Protein AF-A0A8X7B9K6-F1 (afdb_monomer_lite)

Structure (mmCIF, N/CA/C/O backbone):
data_AF-A0A8X7B9K6-F1
#
_entry.id   AF-A0A8X7B9K6-F1
#
loop_
_atom_site.group_PDB
_atom_site.id
_atom_site.type_symbol
_atom_site.label_atom_id
_atom_site.label_alt_id
_atom_site.label_comp_id
_atom_site.label_asym_id
_atom_site.label_entity_id
_atom_site.label_seq_id
_atom_site.pdbx_PDB_ins_code
_atom_site.Cartn_x
_atom_site.Cartn_y
_atom_site.Cartn_z
_a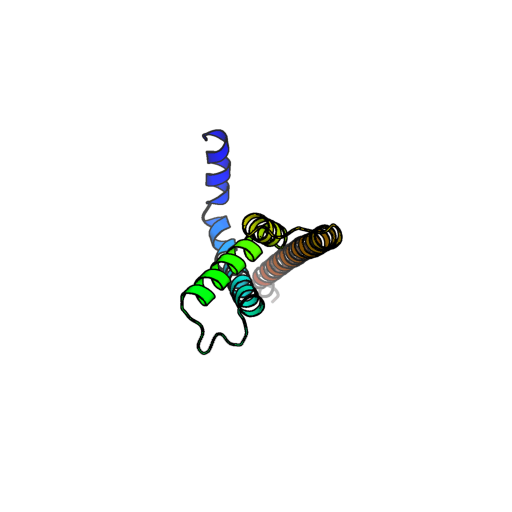tom_site.occupancy
_atom_site.B_iso_or_equiv
_atom_site.auth_seq_id
_atom_site.auth_comp_id
_atom_site.auth_asym_id
_atom_site.auth_atom_id
_atom_site.pdbx_PDB_model_num
ATOM 1 N N . MET A 1 1 ? -17.403 -2.879 -21.670 1.00 52.50 1 MET A N 1
ATOM 2 C CA . MET A 1 1 ? -16.562 -4.108 -21.540 1.00 52.50 1 MET A CA 1
ATOM 3 C C . MET A 1 1 ? -15.829 -4.387 -22.844 1.00 52.50 1 MET A C 1
ATOM 5 O O . MET A 1 1 ? -14.685 -4.831 -22.802 1.00 52.50 1 MET A O 1
ATOM 9 N N . ASP A 1 2 ? -16.454 -4.104 -23.988 1.00 66.94 2 ASP A N 1
ATOM 10 C CA . ASP A 1 2 ? -15.844 -4.298 -25.302 1.00 66.94 2 ASP A CA 1
ATOM 11 C C . ASP A 1 2 ? -14.717 -3.304 -25.616 1.00 66.94 2 ASP A C 1
ATOM 13 O O . ASP A 1 2 ? -13.781 -3.682 -26.313 1.00 66.94 2 ASP A O 1
ATOM 17 N N . GLU A 1 3 ? -14.692 -2.106 -25.014 1.00 70.88 3 GLU A N 1
ATOM 18 C CA . GLU A 1 3 ? -13.564 -1.171 -25.193 1.00 70.88 3 GLU A CA 1
ATOM 19 C C . GLU A 1 3 ? -12.275 -1.639 -24.499 1.00 70.88 3 GLU A C 1
ATOM 21 O O . GLU A 1 3 ? -11.171 -1.268 -24.892 1.00 70.88 3 GLU A O 1
ATOM 26 N N . ILE A 1 4 ? -12.397 -2.474 -23.462 1.00 68.50 4 ILE A N 1
ATOM 27 C CA . ILE A 1 4 ? -11.264 -2.927 -22.639 1.00 68.50 4 ILE A CA 1
ATOM 28 C C . ILE A 1 4 ? -10.694 -4.253 -23.171 1.00 68.50 4 ILE A C 1
ATOM 30 O O . ILE A 1 4 ? -9.515 -4.552 -22.976 1.00 68.50 4 ILE A O 1
ATOM 34 N N . LYS A 1 5 ? -11.500 -5.037 -23.900 1.00 78.69 5 LYS A N 1
ATOM 35 C CA . LYS A 1 5 ? -11.085 -6.297 -24.537 1.00 78.69 5 LYS A CA 1
ATOM 36 C C . LYS A 1 5 ? -9.805 -6.195 -25.375 1.00 78.69 5 LYS A C 1
ATOM 38 O O . LYS A 1 5 ? -8.943 -7.048 -25.164 1.00 78.69 5 LYS A O 1
ATOM 43 N N . PRO A 1 6 ? -9.622 -5.211 -26.278 1.00 81.38 6 PRO A N 1
ATOM 44 C CA . PRO A 1 6 ? -8.394 -5.131 -27.069 1.00 81.38 6 PRO A CA 1
ATOM 45 C C . PRO A 1 6 ? -7.166 -4.876 -26.188 1.00 81.38 6 PRO A C 1
ATOM 47 O O . PRO A 1 6 ? -6.128 -5.497 -26.392 1.00 81.38 6 PRO A O 1
ATOM 50 N N . ILE A 1 7 ? -7.310 -4.058 -25.142 1.00 76.94 7 ILE A N 1
ATOM 51 C CA . ILE A 1 7 ? -6.233 -3.743 -24.194 1.00 76.94 7 ILE A CA 1
ATOM 52 C C . ILE A 1 7 ? -5.852 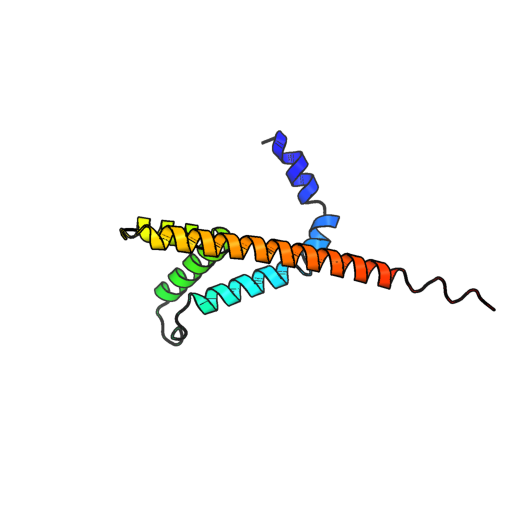-4.986 -23.379 1.00 76.94 7 ILE A C 1
ATOM 54 O O . ILE A 1 7 ? -4.671 -5.280 -23.198 1.00 76.94 7 ILE A O 1
ATOM 58 N N . ILE A 1 8 ? -6.841 -5.749 -22.905 1.00 74.62 8 ILE A N 1
ATOM 59 C CA . ILE A 1 8 ? -6.597 -7.001 -22.177 1.00 74.62 8 ILE A CA 1
ATOM 60 C C . ILE A 1 8 ? -5.955 -8.038 -23.101 1.00 74.62 8 ILE A C 1
ATOM 62 O O . ILE A 1 8 ? -4.980 -8.669 -22.704 1.00 74.62 8 ILE A O 1
ATOM 66 N N . ALA A 1 9 ? -6.440 -8.188 -24.335 1.00 80.12 9 ALA A N 1
ATOM 67 C CA . ALA A 1 9 ? -5.872 -9.117 -25.309 1.00 80.12 9 ALA A CA 1
ATOM 68 C C . ALA A 1 9 ? -4.411 -8.774 -25.644 1.00 80.12 9 ALA A C 1
ATOM 70 O O . ALA A 1 9 ? -3.562 -9.666 -25.713 1.00 80.12 9 ALA A O 1
ATOM 71 N N . GLU A 1 10 ? -4.099 -7.484 -25.777 1.00 76.56 10 GLU A N 1
ATOM 72 C CA . GLU A 1 10 ? -2.740 -7.007 -26.008 1.00 76.56 10 GLU A CA 1
ATOM 73 C C . GLU A 1 10 ? -1.840 -7.268 -24.790 1.00 76.56 10 GLU A C 1
ATOM 75 O O . GLU A 1 10 ? -0.751 -7.819 -24.940 1.00 76.56 10 GLU A O 1
ATOM 80 N N . LEU A 1 11 ? -2.306 -6.983 -23.568 1.00 69.06 11 LEU A N 1
ATOM 81 C CA . LEU A 1 11 ? -1.566 -7.248 -22.325 1.00 69.06 11 LEU A CA 1
ATOM 82 C C . LEU A 1 11 ? -1.386 -8.747 -22.028 1.00 69.06 11 LEU A C 1
ATOM 84 O O . LEU A 1 11 ? -0.384 -9.139 -21.421 1.00 69.06 11 LEU A O 1
ATOM 88 N N . SER A 1 12 ? -2.319 -9.584 -22.480 1.00 72.62 12 SER A N 1
ATOM 89 C CA . SER A 1 12 ? -2.291 -11.044 -22.350 1.00 72.62 12 SER A CA 1
ATOM 90 C C . SER A 1 12 ? -1.482 -11.741 -23.444 1.00 72.62 12 SER A C 1
ATOM 92 O O . SER A 1 12 ? -1.368 -12.968 -23.429 1.00 72.62 12 SER A O 1
ATOM 94 N N . ALA A 1 13 ? -0.864 -11.000 -24.370 1.00 82.44 13 ALA A N 1
ATOM 95 C CA . ALA A 1 13 ? -0.041 -11.601 -25.407 1.00 82.44 13 ALA A CA 1
ATOM 96 C C . ALA A 1 13 ? 1.112 -12.431 -24.789 1.00 82.44 13 ALA A C 1
ATOM 98 O O . ALA A 1 13 ? 1.882 -11.926 -23.957 1.00 82.44 13 ALA A O 1
ATOM 99 N N . PRO A 1 14 ? 1.327 -13.689 -25.227 1.00 70.50 14 PRO A N 1
ATOM 100 C CA . PRO A 1 14 ? 2.309 -14.597 -24.624 1.00 70.50 14 PRO A CA 1
ATOM 101 C C . PRO A 1 14 ? 3.745 -14.050 -24.658 1.00 70.50 14 PRO A C 1
ATOM 103 O O . PRO A 1 14 ? 4.557 -14.351 -23.783 1.00 70.50 14 PRO A O 1
ATOM 106 N N . LYS A 1 15 ? 4.055 -13.171 -25.619 1.00 69.00 15 LYS A N 1
ATOM 107 C CA . LYS A 1 15 ? 5.337 -12.457 -25.738 1.00 69.00 15 LYS A CA 1
ATOM 108 C C . LYS A 1 15 ? 5.589 -11.467 -24.589 1.00 69.00 15 LYS A C 1
ATOM 110 O O . LYS A 1 15 ? 6.744 -11.268 -24.201 1.00 69.00 15 LYS A O 1
ATOM 115 N N . LEU A 1 16 ? 4.537 -10.850 -24.045 1.00 63.09 16 LEU A N 1
ATOM 116 C CA . LEU A 1 16 ? 4.599 -9.957 -22.883 1.00 63.09 16 LEU A CA 1
ATOM 117 C C . LEU A 1 16 ? 4.591 -10.756 -21.578 1.00 63.09 16 LEU A C 1
ATOM 119 O O . LEU A 1 16 ? 5.406 -10.482 -20.694 1.00 63.09 16 LEU A O 1
ATOM 123 N N . LEU A 1 17 ? 3.779 -11.814 -21.500 1.00 62.25 17 LEU A N 1
ATOM 124 C CA . LEU A 1 17 ? 3.748 -12.726 -20.353 1.00 62.25 17 LEU A CA 1
ATOM 125 C C . LEU A 1 17 ? 5.114 -13.384 -20.107 1.00 62.25 17 LEU A C 1
ATOM 127 O O . LEU A 1 17 ? 5.627 -13.321 -18.990 1.00 62.25 17 LEU A O 1
ATOM 131 N N . LYS A 1 18 ? 5.793 -13.891 -21.148 1.00 62.25 18 LYS A N 1
ATOM 132 C CA . LYS A 1 18 ? 7.144 -14.483 -21.022 1.00 62.25 18 LYS A CA 1
ATOM 133 C C . LYS A 1 18 ? 8.181 -13.513 -20.435 1.00 62.25 18 LYS A C 1
ATOM 135 O O . LYS A 1 18 ? 9.106 -13.947 -19.752 1.00 62.25 18 LYS A O 1
ATOM 140 N N . LYS A 1 19 ? 8.029 -12.199 -20.657 1.00 56.88 19 LYS A N 1
ATOM 141 C CA . LYS A 1 19 ? 8.893 -11.159 -20.061 1.00 56.88 19 LYS A CA 1
ATOM 142 C C . LYS A 1 19 ? 8.549 -10.860 -18.598 1.00 56.88 19 LYS A C 1
ATOM 144 O O . LYS A 1 19 ? 9.425 -10.435 -17.846 1.00 56.88 19 LYS A O 1
ATOM 149 N N . CYS A 1 20 ? 7.301 -11.067 -18.187 1.00 55.41 20 CYS A N 1
ATOM 150 C CA . CYS A 1 20 ? 6.831 -10.816 -16.823 1.00 55.41 20 CYS A CA 1
ATOM 151 C C . CYS A 1 20 ? 7.060 -12.011 -15.878 1.00 55.41 20 CYS A C 1
ATOM 153 O O . CYS A 1 20 ? 7.341 -11.800 -14.698 1.00 55.41 20 CYS A O 1
ATOM 155 N N . VAL A 1 21 ? 7.020 -13.243 -16.394 1.00 55.22 21 VAL A N 1
ATOM 156 C CA . VAL A 1 21 ? 7.083 -14.484 -15.596 1.00 55.22 21 VAL A CA 1
ATOM 157 C C . VAL A 1 21 ? 8.456 -14.716 -14.935 1.00 55.22 21 VAL A C 1
ATOM 159 O O . VAL A 1 21 ? 8.518 -15.232 -13.825 1.00 55.22 21 VAL A O 1
ATOM 162 N N . GLY A 1 22 ? 9.569 -14.292 -15.546 1.00 50.06 22 GLY A N 1
ATOM 163 C CA . GLY A 1 22 ? 10.912 -14.649 -15.050 1.00 50.06 22 GLY A CA 1
ATOM 164 C C . GLY A 1 22 ? 11.483 -13.768 -13.929 1.00 50.06 22 GLY A C 1
ATOM 165 O O . GLY A 1 22 ? 12.051 -14.278 -12.963 1.00 50.06 22 GLY A O 1
ATOM 166 N N . VAL A 1 23 ? 11.361 -12.440 -14.052 1.00 49.16 23 VAL A N 1
ATOM 167 C CA . VAL A 1 23 ? 12.064 -11.477 -13.173 1.00 49.16 23 VAL A CA 1
ATOM 168 C C . VAL A 1 23 ? 11.091 -10.699 -12.290 1.00 49.16 23 VAL A C 1
ATOM 170 O O . VAL A 1 23 ? 11.309 -10.578 -11.087 1.00 49.16 23 VAL A O 1
ATOM 173 N N . LYS A 1 24 ? 9.973 -10.220 -12.855 1.00 50.41 24 LYS A N 1
ATOM 174 C CA . LYS A 1 24 ? 8.977 -9.448 -12.097 1.00 50.41 24 LYS A CA 1
ATOM 175 C C . LYS A 1 24 ? 8.271 -10.309 -11.052 1.00 50.41 24 LYS A C 1
ATOM 177 O O . LYS A 1 24 ? 8.103 -9.835 -9.938 1.00 50.41 24 LYS A O 1
ATOM 182 N N . HIS A 1 25 ? 7.939 -11.564 -11.369 1.00 49.56 25 HIS A N 1
ATOM 183 C CA . HIS A 1 25 ? 7.291 -12.491 -10.430 1.00 49.56 25 HIS A CA 1
ATOM 184 C C . HIS A 1 25 ? 8.147 -12.761 -9.176 1.00 49.56 25 HIS A C 1
ATOM 186 O O . HIS A 1 25 ? 7.659 -12.651 -8.053 1.00 49.56 25 HIS A O 1
ATOM 192 N N . LYS A 1 26 ? 9.457 -13.008 -9.346 1.00 50.84 26 LYS A N 1
ATOM 193 C CA . LYS A 1 26 ? 10.398 -13.215 -8.226 1.00 50.84 26 LYS A CA 1
ATOM 194 C C . LYS A 1 26 ? 10.557 -11.960 -7.355 1.00 50.84 26 LYS A C 1
ATOM 196 O O . LYS A 1 26 ? 10.586 -12.049 -6.126 1.00 50.84 26 LYS A O 1
ATOM 201 N N . THR A 1 27 ? 10.609 -10.775 -7.964 1.00 54.81 27 THR A N 1
ATOM 202 C CA . THR A 1 27 ? 10.657 -9.498 -7.228 1.00 54.81 27 THR A CA 1
ATOM 203 C C . THR A 1 27 ? 9.331 -9.178 -6.526 1.00 54.81 27 THR A C 1
ATOM 205 O O . THR A 1 27 ? 9.339 -8.591 -5.446 1.00 54.81 27 THR A O 1
ATOM 208 N N . LEU A 1 28 ? 8.196 -9.588 -7.103 1.00 55.34 28 LEU A N 1
ATOM 209 C CA . LEU A 1 28 ? 6.865 -9.445 -6.510 1.00 55.34 28 LEU A CA 1
ATOM 210 C C . LEU A 1 28 ? 6.742 -10.307 -5.248 1.00 55.34 28 LEU A C 1
ATOM 212 O O . LEU A 1 28 ? 6.496 -9.769 -4.173 1.00 55.34 28 LEU A O 1
ATOM 216 N N . MET A 1 29 ? 7.028 -11.611 -5.359 1.00 57.66 29 MET A N 1
ATOM 217 C CA . MET A 1 29 ? 7.006 -12.544 -4.228 1.00 57.66 29 MET A CA 1
ATOM 218 C C . MET A 1 29 ? 7.966 -12.111 -3.118 1.00 57.66 29 MET A C 1
ATOM 220 O O . MET A 1 29 ? 7.562 -12.000 -1.967 1.00 57.66 29 MET A O 1
ATOM 224 N N . SER A 1 30 ? 9.219 -11.785 -3.456 1.00 55.00 30 SER A N 1
ATOM 225 C CA . SER A 1 30 ? 10.205 -11.351 -2.452 1.00 55.00 30 SER A CA 1
ATOM 226 C C . SER A 1 30 ? 9.829 -10.037 -1.760 1.00 55.00 30 SER A C 1
ATOM 228 O O . SER A 1 30 ? 10.195 -9.828 -0.602 1.00 55.00 30 SER A O 1
ATOM 230 N N . ARG A 1 31 ? 9.089 -9.143 -2.428 1.00 58.62 31 ARG A N 1
ATOM 231 C CA . ARG A 1 31 ? 8.551 -7.926 -1.810 1.00 58.62 31 ARG A CA 1
ATOM 232 C C . ARG A 1 31 ? 7.387 -8.248 -0.871 1.00 58.62 31 ARG A C 1
ATOM 234 O O . ARG A 1 31 ? 7.346 -7.667 0.209 1.00 58.62 31 ARG A O 1
ATOM 241 N N . SER A 1 32 ? 6.507 -9.176 -1.239 1.00 58.84 32 SER A N 1
ATOM 242 C CA . SER A 1 32 ? 5.409 -9.642 -0.383 1.00 58.84 32 SER A CA 1
ATOM 243 C C . SER A 1 32 ? 5.922 -10.358 0.868 1.00 58.84 32 SER A C 1
ATOM 245 O O . SER A 1 32 ? 5.518 -10.005 1.970 1.00 58.84 32 SER A O 1
ATOM 247 N N . THR A 1 33 ? 6.888 -11.274 0.738 1.00 61.31 33 THR A N 1
ATOM 248 C CA . THR A 1 33 ? 7.510 -11.963 1.885 1.00 61.31 33 THR A CA 1
ATOM 249 C C . THR A 1 33 ? 8.219 -10.985 2.822 1.00 61.31 33 THR A C 1
ATOM 251 O O . THR A 1 33 ? 8.114 -11.099 4.039 1.00 61.31 33 THR A O 1
ATOM 254 N N . ARG A 1 34 ? 8.913 -9.978 2.275 1.00 68.50 34 ARG A N 1
ATOM 255 C CA . ARG A 1 34 ? 9.584 -8.948 3.082 1.00 68.50 34 ARG A CA 1
ATOM 256 C C . ARG A 1 34 ? 8.587 -8.050 3.814 1.00 68.50 34 ARG A C 1
ATOM 258 O O . ARG A 1 34 ? 8.855 -7.642 4.938 1.00 68.50 34 ARG A O 1
ATOM 265 N N . LEU A 1 35 ? 7.453 -7.750 3.181 1.00 63.72 35 LEU A N 1
ATOM 266 C CA . LEU A 1 35 ? 6.384 -6.972 3.790 1.00 63.72 35 LEU A CA 1
ATOM 267 C C . LEU A 1 35 ? 5.719 -7.761 4.920 1.00 63.72 35 LEU A C 1
ATOM 269 O O . LEU A 1 35 ? 5.632 -7.230 6.020 1.00 63.72 35 LEU A O 1
ATOM 273 N N . PHE A 1 36 ? 5.394 -9.037 4.688 1.00 58.16 36 PHE A N 1
ATOM 274 C CA . PHE A 1 36 ? 4.923 -9.956 5.724 1.00 58.16 36 PHE A CA 1
ATOM 275 C C . PHE A 1 36 ? 5.895 -10.014 6.906 1.00 58.16 36 PHE A C 1
ATOM 277 O O . PHE A 1 36 ? 5.481 -9.807 8.034 1.00 58.16 36 PHE A O 1
ATOM 284 N N . GLY A 1 37 ? 7.200 -10.168 6.667 1.00 59.31 37 GLY A N 1
ATOM 285 C CA . GLY A 1 37 ? 8.198 -10.159 7.745 1.00 59.31 37 GLY A CA 1
ATOM 286 C C . GLY A 1 37 ? 8.347 -8.820 8.485 1.00 59.31 37 GLY A C 1
ATOM 287 O O . GLY A 1 37 ? 8.910 -8.792 9.574 1.00 59.31 37 GLY A O 1
ATOM 288 N N . SER A 1 38 ? 7.869 -7.711 7.909 1.00 64.00 38 SER A N 1
ATOM 289 C CA . SER A 1 38 ? 7.871 -6.386 8.552 1.00 64.00 38 SER A CA 1
ATOM 290 C C . SER A 1 38 ? 6.572 -6.055 9.290 1.00 64.00 38 SER A C 1
ATOM 292 O O . SER A 1 38 ? 6.584 -5.200 10.172 1.00 64.00 38 SER A O 1
ATOM 294 N N . THR A 1 39 ? 5.459 -6.692 8.915 1.00 59.19 39 THR A N 1
ATOM 295 C CA . THR A 1 39 ? 4.138 -6.501 9.532 1.00 59.19 39 THR A CA 1
ATOM 296 C C . THR A 1 39 ? 3.808 -7.589 10.547 1.00 59.19 39 THR A C 1
ATOM 298 O O . THR A 1 39 ? 3.120 -7.318 11.525 1.00 59.19 39 THR A O 1
ATOM 301 N N . ALA A 1 40 ? 4.330 -8.799 10.361 1.00 56.56 40 ALA A N 1
ATOM 302 C CA . ALA A 1 40 ? 4.267 -9.860 11.346 1.00 56.56 40 ALA A CA 1
ATOM 303 C C . ALA A 1 40 ? 5.173 -9.528 12.544 1.00 56.56 40 ALA A C 1
ATOM 305 O O . ALA A 1 40 ? 6.346 -9.188 12.351 1.00 56.56 40 ALA A O 1
ATOM 306 N N . PRO A 1 41 ? 4.692 -9.676 13.790 1.00 55.91 41 PRO A N 1
ATOM 307 C CA . PRO A 1 41 ? 5.575 -9.694 14.944 1.00 55.91 41 PRO A CA 1
ATOM 308 C C . PRO A 1 41 ? 6.644 -10.776 14.734 1.00 55.91 41 PRO A C 1
ATOM 310 O O . PRO A 1 41 ? 6.314 -11.915 14.410 1.00 55.91 41 PRO A O 1
ATOM 313 N N . LYS A 1 42 ? 7.928 -10.480 14.983 1.00 57.16 42 LYS A N 1
ATOM 314 C CA . LYS A 1 42 ? 9.010 -11.498 14.984 1.00 57.16 42 LYS A CA 1
ATOM 315 C C . LYS A 1 42 ? 8.737 -12.673 15.955 1.00 57.16 42 LYS A C 1
ATOM 317 O O . LYS A 1 42 ? 9.431 -13.678 15.916 1.00 57.16 42 LYS A O 1
ATOM 322 N N . LEU A 1 43 ? 7.713 -12.523 16.797 1.00 49.72 43 LEU A N 1
ATOM 323 C CA . LEU A 1 43 ? 7.179 -13.434 17.809 1.00 49.72 43 LEU A CA 1
ATOM 324 C C . LEU A 1 43 ? 6.140 -14.447 17.281 1.00 49.72 43 LEU A C 1
ATOM 326 O O . LEU A 1 43 ? 5.499 -15.116 18.083 1.00 49.72 43 LEU A O 1
ATOM 330 N N . LEU A 1 44 ? 5.954 -14.606 15.962 1.00 53.88 44 LEU A N 1
ATOM 331 C CA . LEU A 1 44 ? 5.001 -15.593 15.413 1.00 53.88 44 LEU A CA 1
ATOM 332 C C . LEU A 1 44 ? 5.303 -17.064 15.786 1.00 53.88 44 LEU A C 1
ATOM 334 O O . LEU A 1 44 ? 4.470 -17.931 15.525 1.00 53.88 44 LEU A O 1
ATOM 338 N N . CYS A 1 45 ? 6.437 -17.357 16.433 1.00 47.75 45 CYS A N 1
ATOM 339 C CA . CYS A 1 45 ? 6.685 -18.637 17.098 1.00 47.75 45 CYS A CA 1
ATOM 340 C C . CYS A 1 45 ? 5.754 -18.768 18.327 1.00 47.75 45 CYS A C 1
ATOM 342 O O . CYS A 1 45 ? 6.144 -18.447 19.444 1.00 47.75 45 CYS A O 1
ATOM 344 N N . GLY A 1 46 ? 4.489 -19.146 18.101 1.00 54.31 46 GLY A N 1
ATOM 345 C CA . GLY A 1 46 ? 3.469 -19.326 19.149 1.00 54.31 46 GLY A CA 1
ATOM 346 C C . GLY A 1 46 ? 2.205 -18.464 19.019 1.00 54.31 46 GLY A C 1
ATOM 347 O O . GLY A 1 46 ? 1.377 -18.460 19.925 1.00 54.31 46 GLY A O 1
ATOM 348 N N . SER A 1 47 ? 2.023 -17.727 17.918 1.00 61.56 47 SER A N 1
ATOM 349 C CA . SER A 1 47 ? 0.812 -16.913 17.713 1.00 61.56 47 SER A CA 1
ATOM 350 C C . SER A 1 47 ? -0.375 -17.742 17.204 1.00 61.56 47 SER A C 1
ATOM 352 O O . SER A 1 47 ? -0.205 -18.660 16.403 1.00 61.56 47 SER A O 1
ATOM 354 N N . SER A 1 48 ? -1.594 -17.398 17.636 1.00 71.81 48 SER A N 1
ATOM 355 C CA . SER A 1 48 ? -2.826 -18.036 17.157 1.00 71.81 48 SER A CA 1
ATOM 356 C C . SER A 1 48 ? -3.042 -17.777 15.660 1.00 71.81 48 SER A C 1
ATOM 358 O O . SER A 1 48 ? -2.660 -16.725 15.140 1.00 71.81 48 SER A O 1
ATOM 360 N N . LYS A 1 49 ? -3.686 -18.724 14.960 1.00 80.25 49 LYS A N 1
ATOM 361 C CA . LYS A 1 49 ? -4.002 -18.631 13.519 1.00 80.25 49 LYS A CA 1
ATOM 362 C C . LYS A 1 49 ? -4.602 -17.270 13.136 1.00 80.25 49 LYS A C 1
ATOM 364 O O . LYS A 1 49 ? -4.210 -16.685 12.134 1.00 80.25 49 LYS A O 1
ATOM 369 N N . ASN A 1 50 ? -5.464 -16.725 13.991 1.00 81.19 50 ASN A N 1
ATOM 370 C CA . ASN A 1 50 ? -6.123 -15.438 13.772 1.00 81.19 50 ASN A CA 1
ATOM 371 C C . ASN A 1 50 ? -5.129 -14.270 13.646 1.00 81.19 50 ASN A C 1
ATOM 373 O O . ASN A 1 50 ? -5.319 -13.391 12.810 1.00 81.19 50 ASN A O 1
ATOM 377 N N . ILE A 1 51 ? -4.057 -14.254 14.444 1.00 80.81 51 ILE A N 1
ATOM 378 C CA . ILE A 1 51 ? -3.029 -13.202 14.388 1.00 80.81 51 ILE A CA 1
ATOM 379 C C . ILE A 1 51 ? -2.258 -13.290 13.069 1.00 80.81 51 ILE A C 1
ATOM 381 O O . ILE A 1 51 ? -1.981 -12.267 12.439 1.00 80.81 51 ILE A O 1
ATOM 385 N N . VAL A 1 52 ? -1.943 -14.513 12.633 1.00 80.75 52 VAL A N 1
ATOM 386 C CA . VAL A 1 52 ? -1.278 -14.758 11.348 1.00 80.75 52 VAL A CA 1
ATOM 387 C C . VAL A 1 52 ? -2.167 -14.293 10.197 1.00 80.75 52 VAL A C 1
ATOM 389 O O . VAL A 1 52 ? -1.699 -13.540 9.346 1.00 80.75 52 VAL A O 1
ATOM 392 N N . ASP A 1 53 ? -3.449 -14.659 10.203 1.00 82.81 53 ASP A N 1
ATOM 393 C CA . ASP A 1 53 ? -4.397 -14.283 9.151 1.00 82.81 53 ASP A CA 1
ATOM 394 C C . ASP A 1 53 ? -4.568 -12.757 9.060 1.00 82.81 53 ASP A C 1
ATOM 396 O O . ASP A 1 53 ? -4.554 -12.191 7.964 1.00 82.81 53 ASP A O 1
ATOM 400 N N . ILE A 1 54 ? -4.646 -12.055 10.197 1.00 85.25 54 ILE A N 1
ATOM 401 C CA . ILE A 1 54 ? -4.684 -10.584 10.228 1.00 85.25 54 ILE A CA 1
ATOM 402 C C . ILE A 1 54 ? -3.399 -9.996 9.631 1.00 85.25 54 ILE A C 1
ATOM 404 O O . ILE A 1 54 ? -3.471 -9.117 8.771 1.00 85.25 54 ILE A O 1
ATOM 408 N N . ALA A 1 55 ? -2.228 -10.497 10.033 1.00 82.00 55 ALA A N 1
ATOM 409 C CA . ALA A 1 55 ? -0.943 -10.003 9.540 1.00 82.00 55 ALA A CA 1
ATOM 410 C C . ALA A 1 55 ? -0.761 -10.242 8.030 1.00 82.00 55 ALA A C 1
ATOM 412 O O . ALA A 1 55 ? -0.218 -9.382 7.330 1.00 82.00 55 ALA A O 1
ATOM 413 N N . VAL A 1 56 ? -1.233 -11.383 7.514 1.00 85.00 56 VAL A N 1
ATOM 414 C CA . VAL A 1 56 ? -1.230 -11.694 6.076 1.00 85.00 56 VAL A CA 1
ATOM 415 C C . VAL A 1 56 ? -2.154 -10.744 5.321 1.00 85.00 56 VAL A C 1
ATOM 417 O O . VAL A 1 56 ? -1.724 -10.130 4.343 1.00 85.00 56 VAL A O 1
ATOM 420 N N . ASN A 1 57 ? -3.394 -10.570 5.783 1.00 87.50 57 ASN A N 1
ATOM 421 C CA . ASN A 1 57 ? -4.355 -9.669 5.146 1.00 87.50 57 ASN A CA 1
ATOM 422 C C . ASN A 1 57 ? -3.852 -8.220 5.137 1.00 87.50 57 ASN A C 1
ATOM 424 O O . ASN A 1 57 ? -3.925 -7.533 4.116 1.00 87.50 57 ASN A O 1
ATOM 428 N N . GLU A 1 58 ? -3.257 -7.765 6.239 1.00 86.38 58 GLU A N 1
ATOM 429 C CA . GLU A 1 58 ? -2.662 -6.436 6.318 1.00 86.38 58 GLU A CA 1
ATOM 430 C C . GLU A 1 58 ? -1.462 -6.286 5.370 1.00 86.38 58 GLU A C 1
ATOM 432 O O . GLU A 1 58 ? -1.342 -5.269 4.680 1.00 86.38 58 GLU A O 1
ATOM 437 N N . ALA A 1 59 ? -0.600 -7.303 5.269 1.00 85.50 59 ALA A N 1
ATOM 438 C CA . ALA A 1 59 ? 0.502 -7.309 4.312 1.00 85.50 59 ALA A CA 1
ATOM 439 C C . ALA A 1 59 ? -0.010 -7.221 2.865 1.00 85.50 59 ALA A C 1
ATOM 441 O O . ALA A 1 59 ? 0.529 -6.449 2.073 1.00 85.50 59 ALA A O 1
ATOM 442 N N . ILE A 1 60 ? -1.077 -7.944 2.515 1.00 86.94 60 ILE A N 1
ATOM 443 C CA . ILE A 1 60 ? -1.695 -7.882 1.181 1.00 86.94 60 ILE A CA 1
ATOM 444 C C . ILE A 1 60 ? -2.204 -6.465 0.886 1.00 86.94 60 ILE A C 1
ATOM 446 O O . ILE A 1 60 ? -1.904 -5.901 -0.172 1.00 86.94 60 ILE A O 1
ATOM 450 N N . VAL A 1 61 ? -2.917 -5.849 1.831 1.00 90.56 61 VAL A N 1
ATOM 451 C CA . VAL A 1 61 ? -3.416 -4.473 1.682 1.00 90.56 61 VAL A CA 1
ATOM 452 C C . VAL A 1 61 ? -2.260 -3.486 1.518 1.00 90.56 61 VAL A C 1
ATOM 454 O O . VAL A 1 61 ? -2.257 -2.676 0.590 1.00 90.56 61 VAL A O 1
ATOM 457 N N . MET A 1 62 ? -1.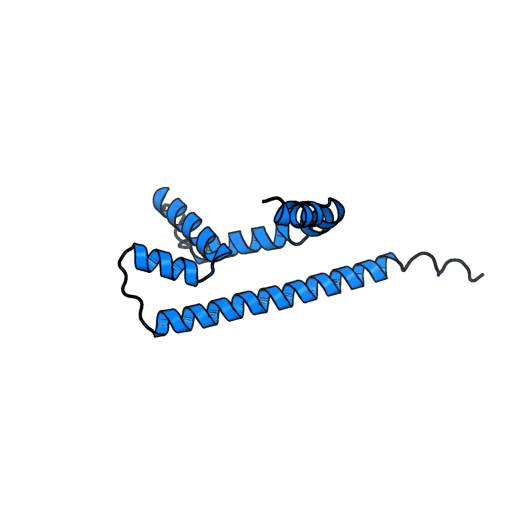232 -3.585 2.359 1.00 86.75 62 MET A N 1
ATOM 458 C CA . MET A 1 62 ? -0.040 -2.735 2.291 1.00 86.75 62 MET A CA 1
ATOM 459 C C . MET A 1 62 ? 0.757 -2.931 0.995 1.00 86.75 62 MET A C 1
ATOM 461 O O . MET A 1 62 ? 1.409 -2.001 0.512 1.00 86.75 62 MET A O 1
ATOM 465 N N . PHE A 1 63 ? 0.722 -4.125 0.408 1.00 84.12 63 PHE A N 1
ATOM 466 C CA . PHE A 1 63 ? 1.385 -4.408 -0.856 1.00 84.12 63 PHE A CA 1
ATOM 467 C C . PHE A 1 63 ? 0.698 -3.680 -2.018 1.00 84.12 63 PHE A C 1
ATOM 469 O O . PHE A 1 63 ? 1.368 -2.990 -2.798 1.00 84.12 63 PHE A O 1
ATOM 476 N N . ASN A 1 64 ? -0.630 -3.798 -2.082 1.00 87.69 64 ASN A N 1
ATOM 477 C CA . ASN A 1 64 ? -1.458 -3.250 -3.152 1.00 87.69 64 ASN A CA 1
ATOM 478 C C . ASN A 1 64 ? -1.632 -1.731 -3.016 1.00 87.69 64 ASN A C 1
ATOM 480 O O . ASN A 1 64 ? -1.286 -0.967 -3.920 1.00 87.69 64 ASN A O 1
ATOM 484 N N . GLU A 1 65 ? -2.098 -1.277 -1.856 1.00 88.50 65 GLU A N 1
ATOM 485 C CA . GLU A 1 65 ? -2.504 0.113 -1.626 1.00 88.50 65 GLU A CA 1
ATOM 486 C C . GLU A 1 65 ? -1.449 0.952 -0.887 1.00 88.50 65 GLU A C 1
ATOM 488 O O . GLU A 1 65 ? -1.568 2.177 -0.796 1.00 88.50 65 GLU A O 1
ATOM 493 N N . GLY A 1 66 ? -0.394 0.328 -0.358 1.00 90.69 66 GLY A N 1
ATOM 494 C CA . GLY A 1 66 ? 0.566 1.019 0.499 1.00 90.69 66 GLY A CA 1
ATOM 495 C C . GLY A 1 66 ? -0.062 1.480 1.815 1.00 90.69 66 GLY A C 1
ATOM 496 O O . GLY A 1 66 ? -1.035 0.908 2.304 1.00 90.69 66 GLY A O 1
ATOM 497 N N . MET A 1 67 ? 0.476 2.562 2.378 1.00 91.69 67 MET A N 1
ATOM 498 C CA . MET A 1 67 ? 0.045 3.092 3.676 1.00 91.69 67 MET A CA 1
ATOM 499 C C . MET A 1 67 ? -1.390 3.645 3.655 1.00 91.69 67 MET A C 1
ATOM 501 O O . MET A 1 67 ? -2.031 3.756 4.697 1.00 91.69 67 MET A O 1
ATOM 505 N N . THR A 1 68 ? -1.929 3.941 2.467 1.00 92.56 68 THR A N 1
ATOM 506 C CA . THR A 1 68 ? -3.327 4.373 2.322 1.00 92.56 68 THR A CA 1
ATOM 507 C C . THR A 1 68 ? -4.285 3.256 2.720 1.00 92.56 68 THR A C 1
ATOM 509 O O . THR A 1 68 ? -5.267 3.522 3.409 1.00 92.56 68 THR A O 1
ATOM 512 N N . GLY A 1 69 ? -3.977 2.010 2.353 1.00 92.38 69 GLY A N 1
ATOM 513 C CA . GLY A 1 69 ? -4.790 0.857 2.731 1.00 92.38 69 GLY A CA 1
ATOM 514 C C . GLY A 1 69 ? -4.803 0.631 4.241 1.00 92.38 69 GLY A C 1
ATOM 515 O O . GLY A 1 69 ? -5.865 0.450 4.830 1.00 92.38 69 GLY A O 1
ATOM 516 N N . ARG A 1 70 ? -3.649 0.770 4.908 1.00 92.00 70 ARG A N 1
ATOM 517 C CA . ARG A 1 70 ? -3.578 0.705 6.377 1.00 92.00 70 ARG A CA 1
ATOM 518 C C . ARG A 1 70 ? -4.363 1.830 7.053 1.00 92.00 70 ARG A C 1
ATOM 520 O O . ARG A 1 70 ? -5.067 1.564 8.019 1.00 92.00 70 ARG A O 1
ATOM 527 N N . ILE A 1 71 ? -4.341 3.055 6.520 1.00 94.00 71 ILE A N 1
ATOM 528 C CA . ILE A 1 71 ? -5.203 4.139 7.025 1.00 94.00 71 ILE A CA 1
ATOM 529 C C . ILE A 1 71 ? -6.69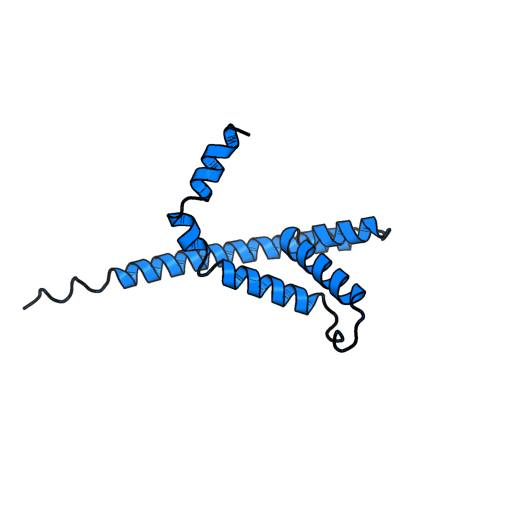1 3.773 6.902 1.00 94.00 71 ILE A C 1
ATOM 531 O O . ILE A 1 71 ? -7.455 4.066 7.820 1.00 94.00 71 ILE A O 1
ATOM 535 N N . LYS A 1 72 ? -7.120 3.132 5.804 1.00 93.50 72 LYS A N 1
ATOM 536 C CA . LYS A 1 72 ? -8.511 2.667 5.655 1.00 93.50 72 LYS A CA 1
ATOM 537 C C . LYS A 1 72 ? -8.867 1.616 6.709 1.00 93.50 72 LYS A C 1
ATOM 539 O O . LYS A 1 72 ? -9.917 1.743 7.329 1.00 93.50 72 LYS A O 1
ATOM 544 N N . ILE A 1 73 ? -7.982 0.644 6.953 1.00 92.31 73 ILE A N 1
ATOM 545 C CA . ILE A 1 73 ? -8.159 -0.359 8.017 1.00 92.31 73 ILE A CA 1
ATOM 546 C C . ILE A 1 73 ? -8.300 0.332 9.377 1.00 92.31 73 ILE A C 1
ATOM 548 O O . ILE A 1 73 ? -9.251 0.075 10.105 1.00 92.31 73 ILE A O 1
ATOM 552 N N . MET A 1 74 ? -7.399 1.263 9.703 1.00 92.31 74 MET A N 1
ATOM 553 C CA . MET A 1 74 ? -7.448 1.999 10.968 1.00 92.31 74 MET A CA 1
ATOM 554 C C . MET A 1 74 ? -8.761 2.783 11.126 1.00 92.31 74 MET A C 1
ATOM 556 O O . MET A 1 74 ? -9.367 2.757 12.192 1.00 92.31 74 MET A O 1
ATOM 560 N N . LYS A 1 75 ? -9.251 3.436 10.066 1.00 93.62 75 LYS A N 1
ATOM 561 C CA . LYS A 1 75 ? -10.560 4.109 10.096 1.00 93.62 75 LYS A CA 1
ATOM 562 C C . LYS A 1 75 ? -11.710 3.129 10.330 1.00 93.62 75 LYS A C 1
ATOM 564 O O . LYS A 1 75 ? -12.590 3.430 11.127 1.00 93.62 75 LYS A O 1
ATOM 569 N N . ALA A 1 76 ? -11.693 1.972 9.667 1.00 93.12 76 ALA A N 1
ATOM 570 C CA . ALA A 1 76 ? -12.715 0.937 9.835 1.00 93.12 76 ALA A CA 1
ATOM 571 C C . ALA A 1 76 ? -12.737 0.359 11.261 1.00 93.12 76 ALA A C 1
ATOM 573 O O . ALA A 1 76 ? -13.798 0.015 11.766 1.00 93.12 76 ALA A O 1
ATOM 574 N N . LEU A 1 77 ? -11.582 0.317 11.931 1.00 92.50 77 LEU A N 1
ATOM 575 C CA . LEU A 1 77 ? -11.448 -0.069 13.339 1.00 92.50 77 LEU A CA 1
ATOM 576 C C . LEU A 1 77 ? -11.768 1.073 14.328 1.00 92.50 77 LEU A C 1
ATOM 578 O O . LEU A 1 77 ? -11.615 0.898 15.532 1.00 92.50 77 LEU A O 1
ATOM 582 N N . GLY A 1 78 ? -12.190 2.247 13.845 1.00 93.25 78 GLY A N 1
ATOM 583 C CA . GLY A 1 78 ? -12.594 3.380 14.685 1.00 93.25 78 GLY A CA 1
ATOM 584 C C . GLY A 1 78 ? -11.451 4.279 15.173 1.00 93.25 78 GLY A C 1
ATOM 585 O O . GLY A 1 78 ? -11.676 5.158 16.006 1.00 93.25 78 GLY A O 1
ATOM 586 N N . PHE A 1 79 ? -10.225 4.121 14.661 1.00 92.62 79 PHE A N 1
ATOM 587 C CA . PHE A 1 79 ? -9.116 5.000 15.036 1.00 92.62 79 PHE A CA 1
ATOM 588 C C . PHE A 1 79 ? -9.282 6.406 14.446 1.00 92.62 79 PHE A C 1
ATOM 590 O O . PHE A 1 79 ? -9.546 6.586 13.252 1.00 92.62 79 PHE A O 1
ATOM 597 N N . LYS A 1 80 ? -9.022 7.430 15.268 1.00 93.38 80 LYS A N 1
ATOM 598 C CA . LYS A 1 80 ? -8.905 8.818 14.803 1.00 93.38 80 LYS A CA 1
ATOM 599 C C . LYS A 1 80 ? -7.567 9.011 14.089 1.00 93.38 80 LYS A C 1
ATOM 601 O O . LYS A 1 80 ? -6.506 8.832 14.680 1.00 93.38 80 LYS A O 1
ATOM 606 N N . ILE A 1 81 ? -7.617 9.395 12.816 1.00 94.56 81 ILE A N 1
ATOM 607 C CA . ILE A 1 81 ? -6.418 9.611 12.000 1.00 94.56 81 ILE A CA 1
ATOM 608 C C . ILE A 1 81 ? -6.016 11.083 12.059 1.00 94.56 81 ILE A C 1
ATOM 610 O O . ILE A 1 81 ? -6.757 11.950 11.601 1.00 94.56 81 ILE A O 1
ATOM 614 N N . GLY A 1 82 ? -4.830 11.357 12.601 1.00 93.50 82 GLY A N 1
ATOM 615 C CA . GLY A 1 82 ? -4.273 12.706 12.675 1.00 93.50 82 GLY A CA 1
ATOM 616 C C . GLY A 1 82 ? -3.619 13.168 11.369 1.00 93.50 82 GLY A C 1
ATOM 617 O O . GLY A 1 82 ? -3.220 12.363 10.523 1.00 93.50 82 GLY A O 1
ATOM 618 N N . HIS A 1 83 ? -3.442 14.485 11.234 1.00 93.06 83 HIS A N 1
ATOM 619 C CA . HIS A 1 83 ? -2.813 15.110 10.065 1.00 93.06 83 HIS A CA 1
ATOM 620 C C . HIS A 1 83 ? -1.412 14.541 9.770 1.00 93.06 83 HIS A C 1
ATOM 622 O O . HIS A 1 83 ? -1.113 14.174 8.635 1.00 93.06 83 HIS A O 1
ATOM 628 N N . PHE A 1 84 ? -0.567 14.381 10.794 1.00 93.69 84 PHE A N 1
ATOM 629 C CA . PHE A 1 84 ? 0.789 13.846 10.622 1.00 93.69 84 PHE A CA 1
ATOM 630 C C . PHE A 1 84 ? 0.809 12.400 10.117 1.00 93.69 84 PHE A C 1
ATOM 632 O O . PHE A 1 84 ? 1.681 12.044 9.322 1.00 93.69 84 PHE A O 1
ATOM 639 N N . THR A 1 85 ? -0.169 11.579 10.512 1.00 90.94 85 THR A N 1
ATOM 640 C CA . THR A 1 85 ? -0.325 10.207 10.010 1.00 90.94 85 THR A CA 1
ATOM 641 C C . THR A 1 85 ? -0.599 10.213 8.510 1.00 90.94 85 THR A C 1
ATOM 643 O O . THR A 1 85 ? 0.042 9.476 7.762 1.00 90.94 85 THR A O 1
ATOM 646 N N . VAL A 1 86 ? -1.502 11.087 8.057 1.00 93.44 86 VAL A N 1
ATOM 647 C CA . VAL A 1 86 ? -1.830 11.247 6.634 1.00 93.44 86 VAL A CA 1
ATOM 648 C C . VAL A 1 86 ? -0.610 11.732 5.853 1.00 93.44 86 VAL A C 1
ATOM 650 O O . VAL A 1 86 ? -0.220 11.110 4.866 1.00 93.44 86 VAL A O 1
ATOM 653 N N . THR A 1 87 ? 0.050 12.789 6.325 1.00 94.44 87 THR A N 1
ATOM 654 C CA . THR A 1 87 ? 1.234 13.363 5.670 1.00 94.44 87 THR A CA 1
ATOM 655 C C . THR A 1 87 ? 2.381 12.355 5.576 1.00 94.44 87 THR A C 1
ATOM 657 O O . THR A 1 87 ? 3.022 12.234 4.530 1.00 94.44 87 THR A O 1
ATOM 660 N N . SER A 1 88 ? 2.626 11.586 6.640 1.00 92.56 88 SER A N 1
ATOM 661 C CA . SER A 1 88 ? 3.623 10.512 6.639 1.00 92.56 88 SER A CA 1
ATOM 662 C C . SER A 1 88 ? 3.269 9.417 5.628 1.00 92.56 88 SER A C 1
ATOM 664 O O . SER A 1 88 ? 4.105 9.039 4.805 1.00 92.56 88 SER A O 1
ATOM 666 N N . ALA A 1 89 ? 2.007 8.979 5.597 1.00 92.75 89 ALA A N 1
ATOM 667 C CA . ALA A 1 89 ? 1.538 7.971 4.652 1.00 92.75 89 ALA A CA 1
ATOM 668 C C . ALA A 1 89 ? 1.708 8.401 3.189 1.00 92.75 89 ALA A C 1
ATOM 670 O O . ALA A 1 89 ? 2.174 7.605 2.369 1.00 92.75 89 ALA A O 1
ATOM 671 N N . PHE A 1 90 ? 1.409 9.663 2.865 1.00 93.62 90 PHE A N 1
ATOM 672 C CA . PHE A 1 90 ? 1.664 10.220 1.536 1.00 93.62 90 PHE A CA 1
ATOM 673 C C . PHE A 1 90 ? 3.149 10.178 1.173 1.00 93.62 90 PHE A C 1
ATOM 675 O O . PHE A 1 90 ? 3.498 9.685 0.099 1.00 93.62 90 PHE A O 1
ATOM 682 N N . LYS A 1 91 ? 4.036 10.616 2.077 1.00 93.75 91 LYS A N 1
ATOM 683 C CA . LYS A 1 91 ? 5.492 10.569 1.858 1.00 93.75 91 LYS A CA 1
ATOM 684 C C . LYS A 1 91 ? 5.986 9.136 1.632 1.00 93.75 91 LYS A C 1
ATOM 686 O O . LYS A 1 91 ? 6.722 8.885 0.676 1.00 93.75 91 LYS A O 1
ATOM 691 N N . SER A 1 92 ? 5.551 8.181 2.457 1.00 90.25 92 SER A N 1
ATOM 692 C CA . SER A 1 92 ? 5.915 6.765 2.309 1.00 90.25 92 SER A CA 1
ATOM 693 C C . SER A 1 92 ? 5.420 6.174 0.987 1.00 90.25 92 SER A C 1
ATOM 695 O O . SER A 1 92 ? 6.158 5.449 0.316 1.00 90.25 92 SER A O 1
ATOM 697 N N . ASN A 1 93 ? 4.193 6.498 0.578 1.00 92.19 93 ASN A N 1
ATOM 698 C CA . ASN A 1 93 ? 3.633 6.034 -0.688 1.00 92.19 93 ASN A CA 1
ATOM 699 C C . ASN A 1 93 ? 4.354 6.629 -1.897 1.00 92.19 93 ASN A C 1
ATOM 701 O O . ASN A 1 93 ? 4.650 5.903 -2.845 1.00 92.19 93 ASN A O 1
ATOM 705 N N . TYR A 1 94 ? 4.691 7.916 -1.849 1.00 92.94 94 TYR A N 1
ATOM 706 C CA . TYR A 1 94 ? 5.474 8.560 -2.895 1.00 92.94 94 TYR A CA 1
ATOM 707 C C . TYR A 1 94 ? 6.849 7.896 -3.050 1.00 92.94 94 TYR A C 1
ATOM 709 O O . TYR A 1 94 ? 7.227 7.485 -4.149 1.00 92.94 94 TYR A O 1
ATOM 717 N N . ALA A 1 95 ? 7.564 7.683 -1.940 1.00 90.44 95 ALA A N 1
ATOM 718 C CA . ALA A 1 95 ? 8.844 6.975 -1.945 1.00 90.44 95 ALA A CA 1
A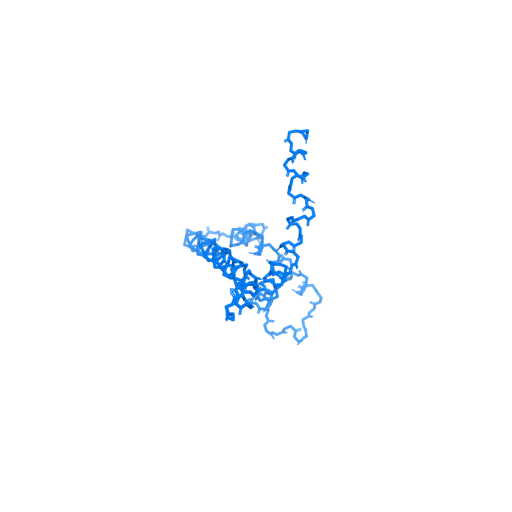TOM 719 C C . ALA A 1 95 ? 8.710 5.541 -2.488 1.00 90.44 95 ALA A C 1
ATOM 721 O O . ALA A 1 95 ? 9.563 5.072 -3.246 1.00 90.44 95 ALA A O 1
ATOM 722 N N . ARG A 1 96 ? 7.618 4.844 -2.145 1.00 87.69 96 ARG A N 1
ATOM 723 C CA . ARG A 1 96 ? 7.306 3.509 -2.671 1.00 87.69 96 ARG A CA 1
ATOM 724 C C . ARG A 1 96 ? 7.198 3.519 -4.196 1.00 87.69 96 ARG A C 1
ATOM 726 O O . ARG A 1 96 ? 7.849 2.689 -4.829 1.00 87.69 96 ARG A O 1
ATOM 733 N N . ILE A 1 97 ? 6.401 4.423 -4.763 1.00 89.25 97 ILE A N 1
ATOM 734 C CA . ILE A 1 97 ? 6.179 4.524 -6.214 1.00 89.25 97 ILE A CA 1
ATOM 735 C C . ILE A 1 97 ? 7.487 4.889 -6.920 1.00 89.25 97 ILE A C 1
ATOM 737 O O . ILE A 1 97 ? 7.922 4.159 -7.809 1.00 89.25 97 ILE A O 1
ATOM 741 N N . LYS A 1 98 ? 8.187 5.923 -6.440 1.00 90.56 98 LYS A N 1
ATOM 742 C CA . LYS A 1 98 ? 9.478 6.360 -6.991 1.00 90.56 98 LYS A CA 1
ATOM 743 C C . LYS A 1 98 ? 10.505 5.223 -7.035 1.00 90.56 98 LYS A C 1
ATOM 745 O O . LYS A 1 98 ? 11.177 5.018 -8.043 1.00 90.56 98 LYS A O 1
ATOM 750 N N . ASN A 1 99 ? 10.599 4.427 -5.970 1.00 85.06 99 ASN A N 1
ATOM 751 C CA . ASN A 1 99 ? 11.497 3.272 -5.928 1.00 85.06 99 ASN A CA 1
ATOM 752 C C . ASN A 1 99 ? 11.119 2.185 -6.944 1.00 85.06 99 ASN A C 1
ATOM 754 O O . ASN A 1 99 ? 12.002 1.538 -7.510 1.00 85.06 99 ASN A O 1
ATOM 758 N N . VAL A 1 100 ? 9.823 1.960 -7.173 1.00 82.88 100 VAL A N 1
ATOM 759 C CA . VAL A 1 100 ? 9.349 1.011 -8.190 1.00 82.88 100 VAL A CA 1
ATOM 760 C C . VAL A 1 100 ? 9.694 1.510 -9.591 1.00 82.88 100 VAL A C 1
ATOM 762 O O . VAL A 1 100 ? 10.179 0.724 -10.403 1.00 82.88 100 VAL A O 1
ATOM 765 N N . GLU A 1 101 ? 9.531 2.801 -9.868 1.00 85.00 101 GLU A N 1
ATOM 766 C CA . GLU A 1 101 ? 9.907 3.398 -11.153 1.00 85.00 101 GLU A CA 1
ATOM 767 C C . GLU A 1 101 ? 11.408 3.283 -11.429 1.00 85.00 101 GLU A C 1
ATOM 769 O O . GLU A 1 101 ? 11.802 2.861 -12.518 1.00 85.00 101 GLU A O 1
ATOM 774 N N . ILE A 1 102 ? 12.252 3.596 -10.437 1.00 82.19 102 ILE A N 1
ATOM 775 C CA . ILE A 1 102 ? 13.712 3.456 -10.541 1.00 82.19 102 ILE A CA 1
ATOM 776 C C . ILE A 1 102 ? 14.084 2.006 -10.871 1.00 82.19 102 ILE A C 1
ATOM 778 O O . ILE A 1 102 ? 14.824 1.758 -11.825 1.00 82.19 102 ILE A O 1
ATOM 782 N N . LYS A 1 103 ? 13.522 1.035 -10.138 1.00 79.00 103 LYS A N 1
ATOM 783 C CA . LYS A 1 103 ? 13.771 -0.394 -10.385 1.00 79.00 103 LYS A CA 1
ATOM 784 C C . LYS A 1 103 ? 13.243 -0.849 -11.745 1.00 79.00 103 LYS A C 1
ATOM 786 O O . LYS A 1 103 ? 13.888 -1.629 -12.433 1.00 79.00 103 LYS A O 1
ATOM 791 N N . SER A 1 104 ? 12.085 -0.356 -12.176 1.00 75.25 104 SER A N 1
ATOM 792 C CA . SER A 1 104 ? 11.531 -0.670 -13.499 1.00 75.25 104 SER A CA 1
ATOM 793 C C . SER A 1 104 ? 12.456 -0.187 -14.626 1.00 75.25 104 SER A C 1
ATOM 795 O O . SER A 1 104 ? 12.730 -0.921 -15.585 1.00 75.25 104 SER A O 1
ATOM 797 N N . LYS A 1 105 ? 13.016 1.022 -14.479 1.00 74.94 105 LYS A N 1
ATOM 798 C CA . LYS A 1 105 ? 14.017 1.572 -15.402 1.00 74.94 105 LYS A CA 1
ATOM 799 C C . LYS A 1 105 ? 15.301 0.737 -15.403 1.00 74.94 105 LYS A C 1
ATOM 801 O O . LYS A 1 105 ? 15.794 0.419 -16.486 1.00 74.94 105 LYS A O 1
ATOM 806 N N . SER A 1 106 ? 15.805 0.320 -14.236 1.00 73.19 106 SER A N 1
ATOM 807 C CA . SER A 1 106 ? 17.013 -0.515 -14.147 1.00 73.19 106 SER A CA 1
ATOM 808 C C . SER A 1 106 ? 16.810 -1.889 -14.789 1.00 73.19 106 SER A C 1
ATOM 810 O O . SER A 1 106 ? 17.624 -2.284 -15.619 1.00 73.19 106 SER A O 1
ATOM 812 N N . TYR A 1 107 ? 15.684 -2.564 -14.532 1.00 73.56 107 TYR A N 1
ATOM 813 C CA . TYR A 1 107 ? 15.351 -3.833 -15.192 1.00 73.56 107 TYR A CA 1
ATOM 814 C C . TYR A 1 107 ? 15.274 -3.693 -16.712 1.00 73.56 107 TYR A C 1
ATOM 816 O O . TYR A 1 107 ? 15.728 -4.566 -17.449 1.00 73.56 107 TYR A O 1
ATOM 824 N N . THR A 1 108 ? 14.724 -2.582 -17.202 1.00 75.12 108 THR A N 1
ATOM 825 C CA . THR A 1 108 ? 14.657 -2.311 -18.643 1.00 75.12 108 THR A CA 1
ATOM 826 C C . THR A 1 108 ? 16.053 -2.098 -19.230 1.00 75.12 108 THR A C 1
ATOM 828 O O . THR A 1 108 ? 16.344 -2.570 -20.330 1.00 75.12 108 THR A O 1
ATOM 831 N N . LEU A 1 109 ? 16.939 -1.420 -18.500 1.00 72.50 109 LEU A N 1
ATOM 832 C CA . LEU A 1 109 ? 18.317 -1.178 -18.912 1.00 72.50 109 LEU A CA 1
ATOM 833 C C . LEU A 1 109 ? 19.155 -2.465 -18.906 1.00 72.50 109 LEU A C 1
ATOM 835 O O . LEU A 1 109 ? 19.845 -2.740 -19.887 1.00 72.50 109 LEU A O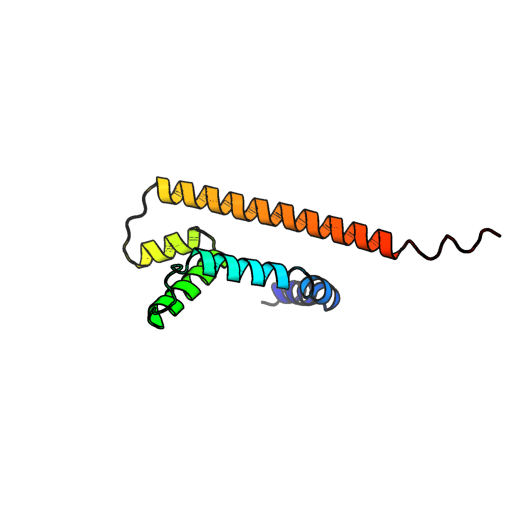 1
ATOM 839 N N . GLU A 1 110 ? 19.049 -3.284 -17.862 1.00 74.62 110 GLU A N 1
ATOM 840 C CA . GLU A 1 110 ? 19.689 -4.600 -17.778 1.00 74.62 110 GLU A CA 1
ATOM 841 C C . GLU A 1 110 ? 19.183 -5.541 -18.872 1.00 74.62 110 GLU A C 1
ATOM 843 O O . GLU A 1 110 ? 19.984 -6.144 -19.584 1.00 74.62 110 GLU A O 1
ATOM 848 N N . ALA A 1 111 ? 17.867 -5.594 -19.105 1.00 70.06 111 ALA A N 1
ATOM 849 C CA . ALA A 1 111 ? 17.288 -6.376 -20.194 1.00 70.06 111 ALA A CA 1
ATOM 850 C C . ALA A 1 111 ? 17.789 -5.905 -21.572 1.00 70.06 111 ALA A C 1
ATOM 852 O O . ALA A 1 111 ? 18.077 -6.730 -22.447 1.00 70.06 111 ALA A O 1
ATOM 853 N N . ARG A 1 112 ? 17.946 -4.587 -21.774 1.00 73.44 112 ARG A N 1
ATOM 854 C CA . ARG A 1 112 ? 18.557 -4.014 -22.986 1.00 73.44 112 ARG A CA 1
ATOM 855 C C . ARG A 1 112 ? 20.035 -4.400 -23.106 1.00 73.44 112 ARG A C 1
ATOM 857 O O . ARG A 1 112 ? 20.443 -4.826 -24.183 1.00 73.44 112 ARG A O 1
ATOM 864 N N . ARG A 1 113 ? 20.831 -4.294 -22.036 1.00 78.31 113 ARG A N 1
ATOM 865 C CA . ARG A 1 113 ? 22.255 -4.688 -22.014 1.00 78.31 113 ARG A CA 1
ATOM 866 C C . ARG A 1 113 ? 22.430 -6.180 -22.307 1.00 78.31 113 ARG A C 1
ATOM 868 O O . ARG A 1 113 ? 23.181 -6.531 -23.211 1.00 78.31 113 ARG A O 1
ATOM 875 N N . ALA A 1 114 ? 21.658 -7.044 -21.651 1.00 74.44 114 ALA A N 1
ATOM 876 C CA . ALA A 1 114 ? 21.657 -8.487 -21.889 1.00 74.44 114 ALA A CA 1
ATOM 877 C C . ALA A 1 114 ? 21.236 -8.853 -23.323 1.00 74.44 114 ALA A C 1
ATOM 879 O O . ALA A 1 114 ? 21.707 -9.839 -23.883 1.00 74.44 114 ALA A O 1
ATOM 880 N N . SER A 1 115 ? 20.353 -8.068 -23.947 1.00 70.50 115 SER A N 1
ATOM 881 C CA . SER A 1 115 ? 19.984 -8.263 -25.358 1.00 70.50 115 SER A CA 1
ATOM 882 C C . SER A 1 115 ? 21.108 -7.856 -26.317 1.00 70.50 115 SER A C 1
ATOM 884 O O . SER A 1 115 ? 21.309 -8.525 -27.324 1.00 70.50 115 SER A O 1
ATOM 886 N N . ARG A 1 116 ? 21.880 -6.805 -25.999 1.00 75.00 116 ARG A N 1
ATOM 887 C CA . ARG A 1 116 ? 23.076 -6.428 -26.777 1.00 75.00 116 ARG A CA 1
ATOM 888 C C . ARG A 1 116 ? 24.196 -7.459 -26.640 1.00 75.00 116 ARG A C 1
ATOM 890 O O . ARG A 1 116 ? 24.814 -7.796 -27.639 1.00 75.00 116 ARG A O 1
ATOM 897 N N . MET A 1 117 ? 24.420 -7.991 -25.436 1.00 72.62 117 MET A N 1
ATOM 898 C CA . MET A 1 117 ? 25.429 -9.035 -25.203 1.00 72.62 117 MET A CA 1
ATOM 899 C C . MET A 1 117 ? 25.084 -10.346 -25.921 1.00 72.62 117 MET A C 1
ATOM 901 O O . MET A 1 117 ? 25.960 -10.974 -26.498 1.00 72.62 117 MET A O 1
ATOM 905 N N . ARG A 1 118 ? 23.798 -10.720 -25.981 1.00 65.81 118 ARG A N 1
ATOM 906 C CA . ARG A 1 118 ? 23.338 -11.897 -26.741 1.00 65.81 118 ARG A CA 1
ATOM 907 C C . ARG A 1 118 ? 23.476 -11.761 -28.260 1.00 65.81 118 ARG A C 1
ATOM 909 O O . ARG A 1 118 ? 23.587 -12.772 -28.933 1.00 65.81 118 ARG A O 1
ATOM 916 N N . LYS A 1 119 ? 23.500 -10.536 -28.798 1.00 60.53 119 LYS A N 1
ATOM 917 C CA . LYS A 1 119 ? 23.816 -10.274 -30.215 1.00 60.53 119 LYS A CA 1
ATOM 918 C C . LYS A 1 119 ? 25.324 -10.264 -30.509 1.00 60.53 119 LYS A C 1
ATOM 920 O O . LYS A 1 119 ? 25.703 -10.099 -31.662 1.00 60.53 119 LYS A O 1
ATOM 925 N N . LYS A 1 120 ? 26.177 -10.381 -29.484 1.00 54.31 120 LYS A N 1
ATOM 926 C CA . LYS A 1 120 ? 27.630 -10.211 -29.599 1.00 54.31 120 LYS A CA 1
ATOM 927 C C . LYS A 1 120 ? 28.472 -11.467 -29.908 1.00 54.31 120 LYS A C 1
ATOM 929 O O . LYS A 1 120 ? 29.685 -11.302 -29.930 1.00 54.31 120 LYS A O 1
ATOM 934 N N . PRO A 1 121 ? 27.922 -12.651 -30.247 1.00 52.06 121 PRO A N 1
ATOM 935 C CA . PRO A 1 121 ? 28.730 -13.677 -30.907 1.00 52.06 121 PRO A CA 1
ATOM 936 C C . PRO A 1 121 ? 28.100 -14.137 -32.231 1.00 52.06 121 PRO A C 1
ATOM 938 O O . PRO A 1 121 ? 27.327 -15.085 -32.230 1.00 52.06 121 PRO A O 1
ATOM 941 N N . GLN A 1 122 ? 28.439 -13.451 -33.333 1.00 48.50 122 GLN A N 1
ATOM 942 C CA . GLN A 1 122 ? 28.484 -13.985 -34.718 1.00 48.50 122 GLN A CA 1
ATOM 943 C C . GLN A 1 122 ? 29.452 -13.186 -35.627 1.00 48.50 122 GLN A C 1
ATOM 945 O O . GLN A 1 122 ? 29.857 -13.684 -36.666 1.00 48.50 122 GLN A O 1
ATOM 950 N N . MET A 1 123 ? 29.884 -11.976 -35.240 1.00 44.50 123 MET A N 1
ATOM 951 C CA . MET A 1 123 ? 30.725 -11.105 -36.087 1.00 44.50 123 MET A CA 1
ATOM 952 C C . MET A 1 123 ? 32.251 -11.261 -35.914 1.00 44.50 123 MET A C 1
ATOM 954 O O . MET A 1 123 ? 32.990 -10.471 -36.487 1.00 44.50 123 MET A O 1
ATOM 958 N N . SER A 1 124 ? 32.750 -12.234 -35.141 1.00 46.22 124 SER A N 1
ATOM 959 C CA . SER A 1 124 ? 34.198 -12.386 -34.878 1.00 46.22 124 SER A CA 1
ATOM 960 C C . SER A 1 124 ? 34.825 -13.678 -35.424 1.00 46.22 124 SER A C 1
ATOM 962 O O . SER A 1 124 ? 35.879 -14.069 -34.941 1.00 46.22 124 SER A O 1
ATOM 964 N N . ILE A 1 125 ? 34.192 -14.356 -36.393 1.00 48.28 125 ILE A N 1
ATOM 965 C CA . ILE A 1 125 ? 34.744 -15.573 -37.040 1.00 48.28 125 ILE A CA 1
ATOM 966 C C . ILE A 1 125 ? 35.087 -15.334 -38.535 1.00 48.28 125 ILE A C 1
ATOM 968 O O . ILE A 1 125 ? 35.552 -16.235 -39.213 1.00 48.28 125 ILE A O 1
ATOM 972 N N . LEU A 1 126 ? 34.930 -14.115 -39.073 1.00 44.09 126 LEU A N 1
ATOM 973 C CA . LEU A 1 126 ? 35.205 -13.812 -40.494 1.00 44.09 126 LEU A CA 1
ATOM 974 C C . LEU A 1 126 ? 36.340 -12.797 -40.702 1.00 44.09 126 LEU A C 1
ATOM 976 O O . LEU A 1 126 ? 36.203 -11.872 -41.496 1.00 44.09 126 LEU A O 1
ATOM 980 N N . GLN A 1 127 ? 37.452 -12.955 -39.989 1.00 42.88 127 GLN A N 1
ATOM 981 C CA . GLN A 1 127 ? 38.709 -12.284 -40.342 1.00 42.88 127 GLN A CA 1
ATOM 982 C C . GLN A 1 127 ? 39.852 -13.298 -40.230 1.00 42.88 127 GLN A C 1
ATOM 984 O O . GLN A 1 127 ? 40.573 -13.320 -39.236 1.00 42.88 127 GLN A O 1
ATOM 989 N N . ASN A 1 128 ? 39.919 -14.177 -41.236 1.00 41.09 128 ASN A N 1
ATOM 990 C CA . ASN A 1 128 ? 41.160 -14.822 -41.670 1.00 41.09 128 ASN A CA 1
ATOM 991 C C . ASN A 1 128 ? 41.821 -13.913 -42.705 1.00 41.09 128 ASN A C 1
ATOM 993 O O . ASN A 1 128 ? 41.056 -13.358 -43.530 1.00 41.09 128 ASN A O 1
#

Radius of gyration: 21.58 Å; chains: 1; bounding box: 58×34×61 Å

Secondary structure (DSSP, 8-state):
-TTTHHHHHHHT-HHHHHHHHHTHHHHHHHHHHHHHHHHS-TT-TT--HHHHHHHHHHHHHHHHHTHHHHHHHHHHTTPPPPHHHHHHHHHHHHHHHHHHHHHHHHHHHHHHHHHHHHT-SSTTS---

pLDDT: mean 73.96, std 15.82, range [41.09, 94.56]

Sequence (128 aa):
MDEIKPIIAELSAPKLLKKCVGVKHKTLMSRSTRLFGSTAPKLLCGSSKNIVDIAVNEAIVMFNEGMTGRIKIMKALGFKIGHFTVTSAFKSNYARIKNVEIKSKSYTLEARRASRMRKKPQMSILQN

Organism: Trichonephila clavipes (NCBI:txid2585209)

Foldseek 3Di:
DVVCVVVVVVCPPVVNVVVCPPPVVVVLVVQLVVLLVVQQDPVPVDDDPVSSVVSSVVSVQCSVPNLVSVVVVCVVVVHDDDPVSVVVRVVRVVVVVVVVVVVVVVSVVVVVVVVVVVVPPDPPPPDD